Protein AF-A0AAV0WZZ6-F1 (afdb_monomer_lite)

Foldseek 3Di:
DDDDPDDDDDPPDDPPDDDPDDPVVQVVDPVSVVVVVVVVCVVCVVVVHDDDDDPPDCLLVQLVVQLVVVVPDVDGDRDDDDPVNVVCNVPVHDPPDDDDD

Sequence (101 aa):
MLLLINHYPWILIEETMDITISQESFLSNDKNKLRLISMLTGKLLKSGIYVLQAEDDADTLIVHTAIQKSNYNTKVVVIGEDVDLIILLLTLTPDDSQIFF

pLDDT: mean 85.56, std 16.25, range [35.69, 97.81]

Secondary structure (DSSP, 8-state):
--------S-----TT----S-HHHHHT-HHHHHHHHHHHHHHHHHTT------SS-HHHHHHHHHHHHHTTSS------S-HHHHHHHHHHS-TTS----

Radius of gyration: 18.46 Å; chains: 1; bounding box: 41×20×59 Å

Organism: NCBI:txid13131

Structure (mmCIF, N/CA/C/O backbone):
data_AF-A0AAV0WZZ6-F1
#
_entry.id   AF-A0AAV0WZZ6-F1
#
loop_
_atom_site.group_PDB
_atom_site.id
_atom_site.type_symbol
_atom_site.label_atom_id
_atom_site.label_alt_id
_atom_site.label_comp_id
_atom_site.label_asym_id
_atom_site.label_entity_id
_atom_site.label_seq_id
_atom_site.pdbx_PDB_ins_code
_atom_site.Cartn_x
_atom_site.Cartn_y
_atom_site.Cartn_z
_atom_site.occupancy
_atom_site.B_iso_or_equiv
_atom_site.auth_seq_id
_atom_site.auth_comp_id
_atom_site.auth_asym_id
_atom_site.auth_atom_id
_atom_site.pdbx_PDB_model_num
ATOM 1 N N . MET A 1 1 ? 9.609 -9.529 -38.107 1.00 35.69 1 MET A N 1
ATOM 2 C CA . MET A 1 1 ? 10.736 -8.581 -38.220 1.00 35.69 1 MET A CA 1
ATOM 3 C C . MET A 1 1 ? 11.399 -8.533 -36.855 1.00 35.69 1 MET A C 1
ATOM 5 O O . MET A 1 1 ? 10.808 -8.000 -35.930 1.00 35.69 1 MET A O 1
ATOM 9 N N . LEU A 1 2 ? 12.525 -9.233 -36.704 1.00 36.78 2 LEU A N 1
ATOM 10 C CA . LEU A 1 2 ? 13.291 -9.313 -35.457 1.00 36.78 2 LEU A CA 1
ATOM 11 C C . LEU A 1 2 ? 13.901 -7.939 -35.168 1.00 36.78 2 LEU A C 1
ATOM 13 O O . LEU A 1 2 ? 14.774 -7.502 -35.916 1.00 36.78 2 LEU A O 1
ATOM 17 N N . LEU A 1 3 ? 13.443 -7.256 -34.117 1.00 39.25 3 LEU A N 1
ATOM 18 C CA . LEU A 1 3 ? 14.148 -6.084 -33.612 1.00 39.25 3 LEU A CA 1
ATOM 19 C C . LEU A 1 3 ? 15.199 -6.533 -32.598 1.00 39.25 3 LEU A C 1
ATOM 21 O O . LEU A 1 3 ? 14.911 -7.110 -31.554 1.00 39.25 3 LEU A O 1
ATOM 25 N N . LEU A 1 4 ? 16.435 -6.295 -33.017 1.00 39.97 4 LEU A N 1
ATOM 26 C CA . LEU A 1 4 ? 17.698 -6.481 -32.327 1.00 39.97 4 LEU A CA 1
ATOM 27 C C . LEU A 1 4 ? 17.658 -5.942 -30.890 1.00 39.97 4 LEU A C 1
ATOM 29 O O . LEU A 1 4 ? 17.583 -4.735 -30.673 1.00 39.97 4 LEU A O 1
ATOM 33 N N . ILE A 1 5 ? 17.811 -6.840 -29.920 1.00 46.94 5 ILE A N 1
ATOM 34 C CA . ILE A 1 5 ? 18.219 -6.499 -28.556 1.00 46.94 5 ILE A CA 1
ATOM 35 C C . ILE A 1 5 ? 19.739 -6.307 -28.60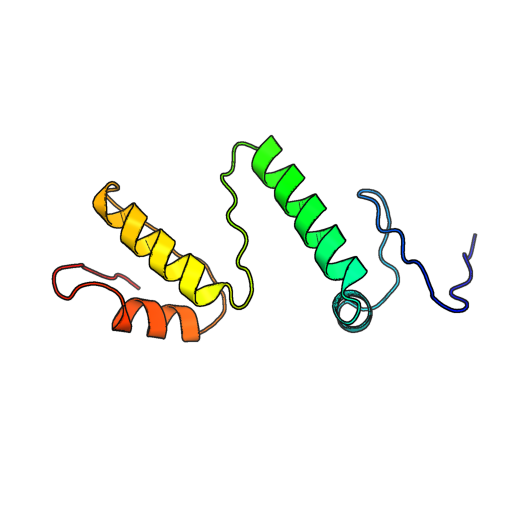2 1.00 46.94 5 ILE A C 1
ATOM 37 O O . ILE A 1 5 ? 20.496 -7.259 -28.450 1.00 46.94 5 ILE A O 1
ATOM 41 N N . ASN A 1 6 ? 20.195 -5.087 -28.883 1.00 39.03 6 ASN A N 1
ATOM 42 C CA . ASN A 1 6 ? 21.603 -4.712 -28.761 1.00 39.03 6 ASN A CA 1
ATOM 43 C C . ASN A 1 6 ? 21.724 -3.426 -27.931 1.00 39.03 6 ASN A C 1
ATOM 45 O O . ASN A 1 6 ? 21.265 -2.371 -28.352 1.00 39.03 6 ASN A O 1
ATOM 49 N N . HIS A 1 7 ? 22.372 -3.566 -26.768 1.00 41.88 7 HIS A N 1
ATOM 50 C CA . HIS A 1 7 ? 23.002 -2.538 -25.925 1.00 41.88 7 HIS A CA 1
ATOM 51 C C . HIS A 1 7 ? 22.143 -1.325 -25.473 1.00 41.88 7 HIS A C 1
ATOM 53 O O . HIS A 1 7 ? 21.954 -0.349 -26.189 1.00 41.88 7 HIS A O 1
ATOM 59 N N . TYR A 1 8 ? 21.686 -1.369 -24.211 1.00 56.66 8 TYR A N 1
ATOM 60 C CA . TYR A 1 8 ? 20.918 -0.335 -23.490 1.00 56.66 8 TYR A CA 1
ATOM 61 C C . TYR A 1 8 ? 21.518 1.083 -23.582 1.00 56.66 8 TYR A C 1
ATOM 63 O O . TYR A 1 8 ? 22.717 1.255 -23.353 1.00 56.66 8 TYR A O 1
ATOM 71 N N . PRO A 1 9 ? 20.678 2.123 -23.784 1.00 44.16 9 PRO A N 1
ATOM 72 C CA . PRO A 1 9 ? 20.424 3.010 -22.641 1.00 44.16 9 PRO A CA 1
ATOM 73 C C . PRO A 1 9 ? 18.990 3.555 -22.498 1.00 44.16 9 PRO A C 1
ATOM 75 O O . PRO A 1 9 ? 18.784 4.424 -21.656 1.00 44.16 9 PRO A O 1
ATOM 78 N N . TRP A 1 10 ? 17.985 3.096 -23.255 1.00 47.84 10 TRP A N 1
ATOM 79 C CA . TRP A 1 10 ? 16.625 3.654 -23.149 1.00 47.84 10 TRP A CA 1
ATOM 80 C C . TRP A 1 10 ? 15.555 2.633 -23.551 1.00 47.84 10 TRP A C 1
ATOM 82 O O . TRP A 1 10 ? 15.107 2.628 -24.693 1.00 47.84 10 TRP A O 1
ATOM 92 N N . ILE A 1 11 ? 15.103 1.784 -22.623 1.00 54.38 11 ILE A N 1
ATOM 93 C CA . ILE A 1 11 ? 13.835 1.073 -22.837 1.00 54.38 11 ILE A CA 1
ATOM 94 C C . ILE A 1 11 ? 12.724 2.119 -22.681 1.00 54.38 11 ILE A C 1
ATOM 96 O O . ILE A 1 11 ? 12.304 2.460 -21.576 1.00 54.38 11 ILE A O 1
ATOM 100 N N . LEU A 1 12 ? 12.319 2.728 -23.795 1.00 59.25 12 LEU A N 1
ATOM 101 C CA . LEU A 1 12 ? 11.030 3.404 -23.918 1.00 59.25 12 LEU A CA 1
ATOM 102 C C . LEU A 1 12 ? 9.973 2.317 -23.792 1.00 59.25 12 LEU A C 1
ATOM 104 O O . LEU A 1 12 ? 9.959 1.399 -24.594 1.00 59.25 12 LEU A O 1
ATOM 108 N N . ILE A 1 13 ? 9.197 2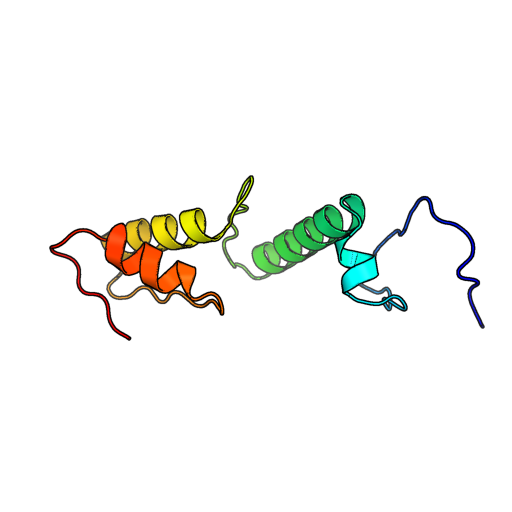.371 -22.714 1.00 64.94 13 ILE A N 1
ATOM 109 C CA . ILE A 1 13 ? 8.066 1.478 -22.483 1.00 64.94 13 ILE A CA 1
ATOM 110 C C . ILE A 1 13 ? 6.848 2.335 -22.745 1.00 64.94 13 ILE A C 1
ATOM 112 O O . ILE A 1 13 ? 6.642 3.339 -22.061 1.00 64.94 13 ILE A O 1
ATOM 116 N N . GLU A 1 14 ? 6.091 1.958 -23.762 1.00 68.50 14 GLU A N 1
ATOM 117 C CA . GLU A 1 14 ? 4.801 2.547 -24.078 1.00 68.50 14 GLU A CA 1
ATOM 118 C C . GLU A 1 14 ? 3.696 1.535 -23.783 1.00 68.50 14 GLU A C 1
ATOM 120 O O . GLU A 1 14 ? 3.930 0.331 -23.714 1.00 68.50 14 GLU A O 1
ATOM 125 N N . GLU A 1 15 ? 2.472 2.028 -23.607 1.00 68.88 15 GLU A N 1
ATOM 126 C CA . GLU A 1 15 ? 1.307 1.221 -23.222 1.00 68.88 15 GLU A CA 1
ATOM 127 C C . GLU A 1 15 ? 1.024 0.049 -24.170 1.00 68.88 15 GLU A C 1
ATOM 129 O O . GLU A 1 15 ? 0.444 -0.951 -23.759 1.00 68.88 15 GLU A O 1
ATOM 134 N N . T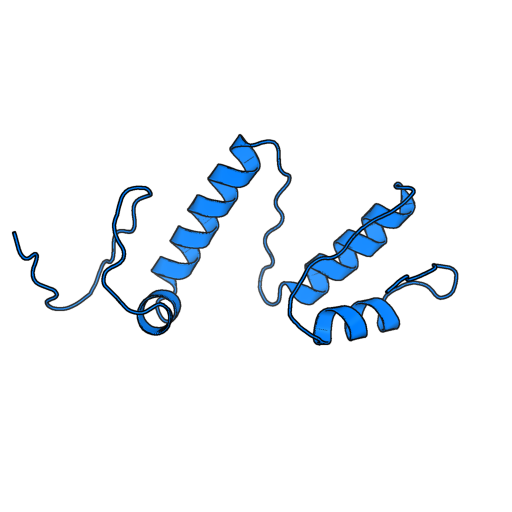HR A 1 16 ? 1.448 0.167 -25.425 1.00 74.44 16 THR A N 1
ATOM 135 C CA . THR A 1 16 ? 1.202 -0.807 -26.491 1.00 74.44 16 THR A CA 1
ATOM 136 C C . THR A 1 16 ? 2.412 -1.687 -26.805 1.00 74.44 16 THR A C 1
ATOM 138 O O . THR A 1 16 ? 2.386 -2.402 -27.803 1.00 74.44 16 THR A O 1
ATOM 141 N N . MET A 1 17 ? 3.501 -1.596 -26.035 1.00 78.12 17 MET A N 1
ATOM 142 C CA . MET A 1 17 ? 4.720 -2.360 -26.305 1.00 78.12 17 MET A CA 1
ATOM 143 C C . MET A 1 17 ? 4.698 -3.732 -25.639 1.00 78.12 17 MET A C 1
ATOM 145 O O . MET A 1 17 ? 4.489 -3.849 -24.433 1.00 78.12 17 MET A O 1
ATOM 149 N N . ASP A 1 18 ? 5.030 -4.758 -26.420 1.00 76.25 18 ASP A N 1
ATOM 150 C CA . ASP A 1 18 ? 5.312 -6.088 -25.892 1.00 76.25 18 ASP A CA 1
ATOM 151 C C . ASP A 1 18 ? 6.685 -6.092 -25.207 1.00 76.25 18 ASP A C 1
ATOM 153 O O . ASP A 1 18 ? 7.720 -5.822 -25.825 1.00 76.25 18 ASP A O 1
ATOM 157 N N . ILE A 1 19 ? 6.708 -6.409 -23.912 1.00 76.44 19 ILE A N 1
ATOM 158 C CA . ILE A 1 19 ? 7.951 -6.545 -23.150 1.00 76.44 19 ILE A CA 1
ATOM 159 C C . ILE A 1 19 ? 8.553 -7.916 -23.469 1.00 76.44 19 ILE A C 1
ATOM 161 O O . ILE A 1 19 ? 8.059 -8.947 -23.024 1.00 76.44 19 ILE A O 1
ATOM 165 N N . THR A 1 20 ? 9.642 -7.932 -24.239 1.00 83.31 20 THR A N 1
ATOM 166 C CA . THR A 1 20 ? 10.334 -9.170 -24.647 1.00 83.31 20 THR A CA 1
ATOM 167 C C . THR A 1 20 ? 11.450 -9.597 -23.687 1.00 83.31 20 THR A C 1
ATOM 169 O O . THR A 1 20 ? 12.153 -10.569 -23.959 1.00 83.31 20 THR A O 1
ATOM 172 N N . ILE A 1 21 ? 11.667 -8.848 -22.603 1.00 84.69 21 ILE A N 1
ATOM 173 C CA . ILE A 1 21 ? 12.665 -9.144 -21.565 1.00 84.69 21 ILE A CA 1
ATOM 174 C C . ILE A 1 21 ? 12.005 -9.773 -20.333 1.00 84.69 21 ILE A C 1
ATOM 176 O O . ILE A 1 21 ? 10.803 -9.622 -20.127 1.00 84.69 21 ILE A O 1
ATOM 180 N N . SER A 1 22 ? 12.784 -10.468 -19.49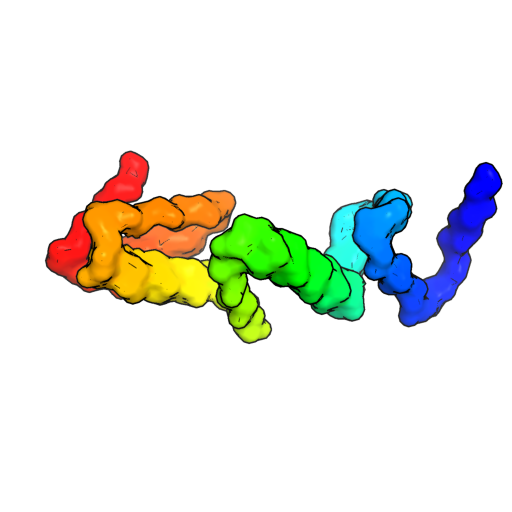8 1.00 89.56 22 SER A N 1
ATOM 181 C CA . SER A 1 22 ? 12.265 -11.030 -18.246 1.00 89.56 22 SER A CA 1
ATOM 182 C C . SER A 1 22 ? 11.816 -9.930 -17.279 1.00 89.56 22 SER A C 1
ATOM 184 O O . SER A 1 22 ? 12.366 -8.826 -17.275 1.00 89.56 22 SER A O 1
ATOM 186 N N . GLN A 1 23 ? 10.851 -10.252 -16.413 1.00 89.25 23 GLN A N 1
ATOM 187 C CA . GLN A 1 23 ? 10.374 -9.346 -15.362 1.00 89.25 23 GLN A CA 1
ATOM 188 C C . GLN A 1 23 ? 11.522 -8.842 -14.477 1.00 89.25 23 GLN A C 1
ATOM 190 O O . GLN A 1 23 ? 11.616 -7.648 -14.215 1.00 89.25 23 GLN A O 1
ATOM 195 N N . GLU A 1 24 ? 12.429 -9.729 -14.067 1.00 92.12 24 GLU A N 1
ATOM 196 C CA . GLU A 1 24 ? 13.603 -9.372 -13.265 1.00 92.12 24 GLU A CA 1
ATOM 197 C C . GLU A 1 24 ? 14.494 -8.344 -13.982 1.00 92.12 24 GLU A C 1
ATOM 199 O O . GLU A 1 24 ? 14.850 -7.312 -13.411 1.00 92.12 24 GLU A O 1
ATOM 204 N N . SER A 1 25 ? 14.792 -8.565 -15.269 1.00 87.25 25 SER A N 1
ATOM 205 C CA . SER A 1 25 ? 15.586 -7.624 -16.068 1.00 87.25 25 SER A CA 1
ATOM 206 C C . SER A 1 25 ? 14.865 -6.297 -16.301 1.00 87.25 25 SER A C 1
ATOM 208 O O . SER A 1 25 ? 15.515 -5.272 -16.502 1.00 87.25 25 SER A O 1
ATOM 210 N N . PHE A 1 26 ? 13.537 -6.306 -16.335 1.00 87.12 26 PHE A N 1
ATOM 211 C CA . PHE A 1 26 ? 12.740 -5.101 -16.494 1.00 87.12 26 PHE A CA 1
ATOM 212 C C . PHE A 1 26 ? 12.730 -4.268 -15.209 1.00 87.12 26 PHE A C 1
ATOM 214 O O . PHE A 1 26 ? 12.980 -3.061 -15.265 1.00 87.12 26 PHE A O 1
ATOM 221 N N . LEU A 1 27 ? 12.462 -4.910 -14.068 1.00 89.50 27 LEU A N 1
ATOM 222 C CA . LEU A 1 27 ? 12.309 -4.267 -12.761 1.00 89.50 27 LEU A CA 1
ATOM 223 C C . LEU A 1 27 ? 13.645 -3.858 -12.128 1.00 89.50 27 LEU A C 1
ATOM 225 O O . LEU A 1 27 ? 13.665 -2.957 -11.292 1.00 89.50 27 LEU A O 1
ATOM 229 N N . SER A 1 28 ? 14.768 -4.439 -12.553 1.00 90.19 28 SER A N 1
ATOM 230 C CA . SER A 1 28 ? 16.098 -3.984 -12.124 1.00 90.19 28 SER A CA 1
ATOM 231 C C . SER A 1 28 ? 16.454 -2.576 -12.627 1.00 90.19 28 SER A C 1
ATOM 233 O O . SER A 1 28 ? 17.383 -1.953 -12.119 1.00 90.19 28 SER A O 1
ATOM 235 N N . ASN A 1 29 ? 15.713 -2.040 -13.602 1.00 88.00 29 ASN A N 1
ATOM 236 C CA . ASN A 1 29 ? 15.923 -0.700 -14.137 1.00 88.00 29 ASN A CA 1
ATOM 237 C C . ASN A 1 29 ? 14.972 0.325 -13.494 1.00 88.00 29 ASN A C 1
ATOM 239 O O . ASN A 1 29 ? 13.757 0.286 -13.697 1.00 88.00 29 ASN A O 1
ATOM 243 N N . ASP A 1 30 ? 15.528 1.313 -12.791 1.00 89.25 30 ASP A N 1
ATOM 244 C CA . ASP A 1 30 ? 14.737 2.337 -12.093 1.00 89.25 30 ASP A CA 1
ATOM 245 C C . ASP A 1 30 ? 13.856 3.183 -13.020 1.00 89.25 30 ASP A C 1
ATOM 247 O O . ASP A 1 30 ? 12.717 3.500 -12.677 1.00 89.25 30 ASP A O 1
ATOM 251 N N . LYS A 1 31 ? 14.327 3.504 -14.232 1.00 86.38 31 LYS A N 1
ATOM 252 C CA . LYS A 1 31 ? 13.519 4.258 -15.204 1.00 86.38 31 LYS A CA 1
ATOM 253 C C . LYS A 1 31 ? 12.311 3.445 -15.665 1.00 86.38 31 LYS A C 1
ATOM 255 O O . LYS A 1 31 ? 11.245 4.023 -15.867 1.00 86.38 31 LYS A O 1
ATOM 260 N N . ASN A 1 32 ? 12.464 2.130 -15.816 1.00 86.62 32 ASN A N 1
ATOM 261 C CA . ASN A 1 32 ? 11.361 1.242 -16.183 1.00 86.62 32 ASN A CA 1
ATOM 262 C C . ASN A 1 32 ? 10.331 1.147 -15.059 1.00 86.62 32 ASN A C 1
ATOM 264 O O . ASN A 1 32 ? 9.140 1.301 -15.327 1.00 86.62 32 ASN A O 1
ATOM 268 N N . LYS A 1 33 ? 10.784 0.982 -13.808 1.00 88.44 33 LYS A N 1
ATOM 269 C CA . LYS A 1 33 ? 9.907 1.001 -12.626 1.00 88.44 33 LYS A CA 1
ATOM 270 C C . LYS A 1 33 ? 9.099 2.297 -12.548 1.00 88.44 33 LYS A C 1
ATOM 272 O O . LYS A 1 33 ? 7.875 2.248 -12.477 1.00 88.44 33 LYS A O 1
ATOM 277 N N . LEU A 1 34 ? 9.760 3.452 -12.650 1.00 89.38 34 LEU A N 1
ATOM 278 C CA . LEU A 1 34 ? 9.093 4.759 -12.589 1.00 89.38 34 LEU A CA 1
ATOM 279 C C . LEU A 1 34 ? 8.071 4.952 -13.716 1.00 89.38 34 LEU A C 1
ATOM 281 O O . LEU A 1 34 ? 6.977 5.468 -13.482 1.00 89.38 34 LEU A O 1
ATOM 285 N N . ARG A 1 35 ? 8.401 4.519 -14.937 1.00 88.25 35 ARG A N 1
ATOM 286 C CA . ARG A 1 35 ? 7.472 4.571 -16.076 1.00 88.25 35 ARG A CA 1
ATOM 287 C C . ARG A 1 35 ? 6.260 3.675 -15.856 1.00 88.25 35 ARG A C 1
ATOM 289 O O . ARG A 1 35 ? 5.140 4.139 -16.053 1.00 88.25 35 ARG A O 1
ATOM 296 N N . LEU A 1 36 ? 6.474 2.442 -15.396 1.00 90.00 36 LEU A N 1
ATOM 297 C CA . LEU A 1 36 ? 5.393 1.512 -15.077 1.00 90.00 36 LEU A CA 1
ATOM 298 C C . LEU A 1 36 ? 4.459 2.094 -14.006 1.00 90.00 36 LEU A C 1
ATOM 300 O O . LEU A 1 36 ? 3.248 2.119 -14.214 1.00 90.00 36 LEU A O 1
ATOM 304 N N . ILE A 1 37 ? 5.014 2.635 -12.915 1.00 92.25 37 ILE A N 1
ATOM 305 C CA . ILE A 1 37 ? 4.241 3.294 -11.851 1.00 92.25 37 ILE A CA 1
ATOM 306 C C . ILE A 1 37 ? 3.420 4.454 -12.426 1.00 92.25 37 ILE A C 1
ATOM 308 O O . ILE A 1 37 ? 2.215 4.522 -12.205 1.00 92.25 37 ILE A O 1
ATOM 312 N N . SER A 1 38 ? 4.032 5.336 -13.222 1.00 92.19 38 SER A N 1
ATOM 313 C CA . SER A 1 38 ? 3.333 6.478 -13.825 1.00 92.19 38 SER A CA 1
ATOM 314 C C . SER A 1 38 ? 2.171 6.048 -14.731 1.00 92.19 38 SER A C 1
ATOM 316 O O . SER A 1 38 ? 1.076 6.615 -14.651 1.00 92.19 38 SER A O 1
ATOM 318 N N . MET A 1 39 ? 2.376 5.015 -15.553 1.00 91.56 39 MET A N 1
ATOM 319 C CA . MET A 1 39 ? 1.344 4.471 -16.439 1.00 91.56 39 MET A CA 1
ATOM 320 C C . MET A 1 39 ? 0.184 3.848 -15.655 1.00 91.56 39 MET A C 1
ATOM 322 O O . MET A 1 39 ? -0.979 4.132 -15.958 1.00 91.56 39 MET A O 1
ATOM 326 N N . LEU A 1 40 ? 0.482 3.036 -14.636 1.00 93.12 40 LEU A N 1
ATOM 327 C CA . LEU A 1 40 ? -0.530 2.418 -13.775 1.00 93.12 40 LEU A CA 1
ATOM 328 C C . LEU A 1 40 ? -1.331 3.476 -13.016 1.00 93.12 40 LEU A C 1
ATOM 330 O O . LEU A 1 40 ? -2.561 3.464 -13.077 1.00 93.12 40 LEU A O 1
ATOM 334 N N . THR A 1 41 ? -0.652 4.444 -12.398 1.00 95.31 41 THR A N 1
ATOM 335 C CA . THR A 1 41 ? -1.285 5.581 -11.721 1.00 95.31 41 THR A CA 1
ATOM 336 C C . THR A 1 41 ? -2.229 6.322 -12.663 1.00 95.31 41 THR A C 1
ATOM 338 O O . THR A 1 41 ? -3.393 6.544 -12.329 1.00 95.31 41 THR A O 1
ATOM 341 N N . GLY A 1 42 ? -1.778 6.639 -13.881 1.00 94.69 42 GLY A N 1
ATOM 342 C CA . GLY A 1 42 ? -2.610 7.299 -14.884 1.00 94.69 42 GLY A CA 1
ATOM 343 C C . GLY A 1 42 ? -3.859 6.494 -15.262 1.00 94.69 42 GLY A C 1
ATOM 344 O O . GLY A 1 42 ? -4.941 7.071 -15.380 1.00 94.69 42 GLY A O 1
ATOM 345 N N . LYS A 1 43 ? -3.744 5.171 -15.430 1.00 94.38 43 LYS A N 1
ATOM 346 C CA . LYS A 1 43 ? -4.882 4.291 -15.758 1.00 94.38 43 LYS A CA 1
ATOM 347 C C . LYS A 1 43 ? -5.887 4.165 -14.616 1.00 94.38 43 LYS A C 1
ATOM 349 O O . LYS A 1 43 ? -7.093 4.243 -14.859 1.00 94.38 43 LYS A O 1
ATOM 354 N N . LEU A 1 44 ? -5.402 3.983 -13.390 1.00 96.62 44 LEU A N 1
ATOM 355 C CA . LEU A 1 44 ? -6.244 3.853 -12.202 1.00 96.62 44 LEU A CA 1
ATOM 356 C C . LEU A 1 44 ? -7.024 5.147 -11.949 1.00 96.62 44 LEU A C 1
ATOM 358 O O . LEU A 1 44 ? -8.250 5.108 -11.850 1.00 96.62 44 LEU A O 1
ATOM 362 N N . LEU A 1 45 ? -6.344 6.298 -11.989 1.00 97.50 45 LEU A N 1
ATOM 363 C CA . LEU A 1 45 ? -6.988 7.605 -11.840 1.00 97.50 45 LEU A CA 1
ATOM 364 C C . LEU A 1 45 ? -8.035 7.858 -12.934 1.00 97.50 45 LEU A C 1
ATOM 366 O O . LEU A 1 45 ? -9.145 8.294 -12.631 1.00 97.50 45 LEU A O 1
ATOM 370 N N . LYS A 1 46 ? -7.733 7.525 -14.199 1.00 97.19 46 LYS A N 1
ATOM 371 C CA . LYS A 1 46 ? -8.708 7.610 -15.307 1.00 97.19 46 LYS A CA 1
ATOM 372 C C . LYS A 1 46 ? -9.925 6.703 -15.109 1.00 97.19 46 LYS A C 1
ATOM 374 O O . LYS A 1 46 ? -10.996 7.019 -15.616 1.00 97.19 46 LYS A O 1
ATOM 379 N N . SER A 1 47 ? -9.769 5.607 -14.372 1.00 97.81 47 SER A N 1
ATOM 380 C CA . SER A 1 47 ? -10.852 4.677 -14.031 1.00 97.81 47 SER A CA 1
ATOM 381 C C . SER A 1 47 ? -11.626 5.097 -12.772 1.00 97.81 47 SER A C 1
ATOM 383 O O . SER A 1 47 ? -12.476 4.348 -12.301 1.00 97.81 47 SER A O 1
ATOM 385 N N . GLY A 1 48 ? -11.337 6.278 -12.211 1.00 97.69 48 GLY A N 1
ATOM 386 C CA . GLY A 1 48 ? -11.971 6.782 -10.990 1.00 97.69 48 GLY A CA 1
ATOM 387 C C . GLY A 1 48 ? -11.441 6.150 -9.700 1.00 97.69 48 GLY A C 1
ATOM 388 O O . GLY A 1 48 ? -12.043 6.330 -8.643 1.00 97.69 48 GLY A O 1
ATOM 389 N N . ILE A 1 49 ? -10.327 5.417 -9.768 1.00 97.12 49 ILE A N 1
ATOM 390 C CA . ILE A 1 49 ? -9.687 4.799 -8.606 1.00 97.12 49 ILE A CA 1
ATOM 391 C C . ILE A 1 49 ? -8.694 5.798 -8.014 1.00 97.12 49 ILE A C 1
ATOM 393 O O . ILE A 1 49 ? -7.828 6.318 -8.715 1.00 97.12 49 ILE A O 1
ATOM 397 N N . TYR A 1 50 ? -8.813 6.062 -6.714 1.00 96.31 50 TYR A N 1
ATOM 398 C CA . TYR A 1 50 ? -7.855 6.894 -5.992 1.00 96.31 50 TYR A CA 1
ATOM 399 C C . TYR A 1 50 ? -6.518 6.164 -5.841 1.00 96.31 50 TYR A C 1
ATOM 401 O O . TYR A 1 50 ? -6.493 4.989 -5.481 1.00 96.31 50 TYR A O 1
ATOM 409 N N . VAL A 1 51 ? -5.415 6.868 -6.096 1.00 96.62 51 VAL A N 1
ATOM 410 C CA . VAL A 1 51 ? -4.061 6.309 -6.044 1.00 96.62 51 VAL A CA 1
ATOM 411 C C . VAL A 1 51 ? -3.218 7.103 -5.059 1.00 96.62 51 VAL A C 1
ATOM 413 O O . VAL A 1 51 ? -3.201 8.333 -5.097 1.00 96.62 51 VAL A O 1
ATOM 416 N N . LEU A 1 52 ? -2.492 6.378 -4.214 1.00 96.56 52 LEU A N 1
ATOM 417 C CA . LEU A 1 52 ? -1.408 6.884 -3.383 1.00 96.56 52 LEU A CA 1
ATOM 418 C C . LEU A 1 52 ? -0.118 6.181 -3.805 1.00 96.56 52 LEU A C 1
ATOM 420 O O . LEU A 1 52 ? -0.145 4.996 -4.128 1.00 96.56 52 LEU A O 1
ATOM 424 N N . GLN A 1 53 ? 0.997 6.906 -3.804 1.00 94.56 53 GLN A N 1
ATOM 425 C CA . GLN A 1 53 ? 2.314 6.354 -4.101 1.00 94.56 53 GLN A CA 1
ATOM 426 C C . GLN A 1 53 ? 3.192 6.483 -2.856 1.00 94.56 53 GLN A C 1
ATOM 428 O O . GLN A 1 53 ? 3.340 7.586 -2.330 1.00 94.56 53 GLN A O 1
ATOM 433 N N . ALA A 1 54 ? 3.754 5.365 -2.397 1.00 94.44 54 ALA A N 1
ATOM 434 C CA . ALA A 1 54 ? 4.744 5.358 -1.327 1.00 94.44 54 ALA A CA 1
ATOM 435 C C . ALA A 1 54 ? 6.089 5.892 -1.833 1.00 94.44 54 ALA A C 1
ATOM 437 O O . ALA A 1 54 ? 6.442 5.707 -3.000 1.00 94.44 54 ALA A O 1
ATOM 438 N N . GLU A 1 55 ? 6.816 6.582 -0.957 1.00 90.44 55 GLU A N 1
ATOM 439 C CA . GLU A 1 55 ? 8.180 7.039 -1.244 1.00 90.44 55 GLU A CA 1
ATOM 440 C C . GLU A 1 55 ? 9.181 5.876 -1.201 1.00 90.44 55 GLU A C 1
ATOM 442 O O . GLU A 1 55 ? 10.115 5.845 -1.999 1.00 90.44 55 GLU A O 1
ATOM 447 N N . ASP A 1 56 ? 8.940 4.914 -0.311 1.00 87.62 56 ASP A N 1
ATOM 448 C CA . ASP A 1 56 ? 9.763 3.725 -0.113 1.00 87.62 56 ASP A CA 1
ATOM 449 C C . ASP A 1 56 ? 8.848 2.488 -0.038 1.00 87.62 56 ASP A C 1
ATOM 451 O O . ASP A 1 56 ? 8.136 2.194 -1.001 1.00 87.62 56 ASP A O 1
ATOM 455 N N . ASP A 1 57 ? 8.792 1.805 1.105 1.00 89.25 57 ASP A N 1
ATOM 456 C CA . ASP A 1 57 ? 7.920 0.654 1.312 1.00 89.25 57 ASP A CA 1
ATOM 457 C C . ASP A 1 57 ? 6.423 1.029 1.307 1.00 89.25 57 ASP A C 1
ATOM 459 O O . ASP A 1 57 ? 5.975 1.978 1.964 1.00 89.25 57 ASP A O 1
ATOM 463 N N . ALA A 1 58 ? 5.639 0.261 0.551 1.00 93.38 58 ALA A N 1
ATOM 464 C CA . ALA A 1 58 ? 4.207 0.466 0.397 1.00 93.38 58 ALA A CA 1
ATOM 465 C C . ALA A 1 58 ? 3.405 -0.068 1.587 1.00 93.38 58 ALA A C 1
ATOM 467 O O . ALA A 1 58 ? 2.310 0.446 1.838 1.00 93.38 58 ALA A O 1
ATOM 468 N N . ASP A 1 59 ? 3.933 -1.040 2.332 1.00 95.25 59 ASP A N 1
ATOM 469 C CA . ASP A 1 59 ? 3.167 -1.760 3.349 1.00 95.25 59 ASP A CA 1
ATOM 470 C C . ASP A 1 59 ? 2.661 -0.829 4.451 1.00 95.25 59 ASP A C 1
ATOM 472 O O . ASP A 1 59 ? 1.471 -0.805 4.785 1.00 95.25 59 ASP A O 1
ATOM 476 N N . THR A 1 60 ? 3.544 0.033 4.957 1.00 94.25 60 THR A N 1
ATOM 477 C CA . THR A 1 60 ? 3.183 1.027 5.977 1.00 94.25 60 THR A CA 1
ATOM 478 C C . THR A 1 60 ? 2.127 2.012 5.470 1.00 94.25 60 THR A C 1
ATOM 480 O O . THR A 1 60 ? 1.166 2.314 6.183 1.00 94.25 60 THR A O 1
ATOM 483 N N . LEU A 1 61 ? 2.244 2.476 4.220 1.00 96.50 61 LEU A N 1
ATOM 484 C CA . LEU A 1 61 ? 1.273 3.386 3.616 1.00 96.50 61 LEU A CA 1
ATOM 485 C C . LEU A 1 61 ? -0.092 2.712 3.440 1.00 96.50 61 LEU A C 1
ATOM 487 O O . LEU A 1 61 ? -1.119 3.338 3.722 1.00 96.50 61 LEU A O 1
ATOM 491 N N . ILE A 1 62 ? -0.118 1.450 3.009 1.00 96.56 62 ILE A N 1
ATOM 492 C CA . ILE A 1 62 ? -1.342 0.655 2.865 1.00 96.56 62 ILE A CA 1
ATOM 493 C C . ILE A 1 62 ? -2.039 0.525 4.223 1.00 96.56 62 ILE A C 1
ATOM 495 O O . ILE A 1 62 ? -3.224 0.854 4.334 1.00 96.56 62 ILE A O 1
ATOM 499 N N . VAL A 1 63 ? -1.309 0.118 5.265 1.00 95.81 63 VAL A N 1
ATOM 500 C CA . VAL A 1 63 ? -1.867 -0.098 6.609 1.00 95.81 63 VAL A CA 1
ATOM 501 C C . VAL A 1 63 ? -2.373 1.201 7.229 1.00 95.81 63 VAL A C 1
ATOM 503 O O . VAL A 1 63 ? -3.519 1.261 7.683 1.00 95.81 63 VAL A O 1
ATOM 506 N N . HIS A 1 64 ? -1.586 2.277 7.184 1.00 95.94 64 HIS A N 1
ATOM 507 C CA . HIS A 1 64 ? -2.030 3.574 7.694 1.00 95.94 64 HIS A CA 1
ATOM 508 C C . HIS A 1 64 ? -3.253 4.099 6.943 1.00 95.94 64 HIS A C 1
ATOM 510 O O . HIS A 1 64 ? -4.189 4.601 7.570 1.00 95.94 64 HIS A O 1
ATOM 516 N N . THR A 1 65 ? -3.291 3.936 5.619 1.00 96.88 65 THR A N 1
ATOM 517 C CA . THR A 1 65 ? -4.461 4.317 4.821 1.00 96.88 65 THR A CA 1
ATOM 518 C C . THR A 1 65 ? -5.683 3.496 5.226 1.00 96.88 65 THR A C 1
ATOM 520 O O . THR A 1 65 ? -6.771 4.057 5.366 1.00 96.88 65 THR A O 1
ATOM 523 N N . ALA A 1 66 ? -5.528 2.191 5.457 1.00 96.19 66 ALA A N 1
ATOM 524 C CA . ALA A 1 66 ? -6.626 1.323 5.867 1.00 96.19 66 ALA A CA 1
ATOM 525 C C . ALA A 1 66 ? -7.223 1.745 7.219 1.00 96.19 66 ALA A C 1
ATOM 527 O O . ALA A 1 66 ? -8.440 1.921 7.312 1.00 96.19 66 ALA A O 1
ATOM 528 N N . ILE A 1 67 ? -6.371 2.002 8.218 1.00 95.50 67 ILE A N 1
ATOM 529 C CA . ILE A 1 67 ? -6.771 2.477 9.555 1.00 95.50 67 ILE A CA 1
ATOM 530 C C . ILE A 1 67 ? -7.443 3.856 9.467 1.00 95.50 67 ILE A C 1
ATOM 532 O O . ILE A 1 67 ? -8.491 4.106 10.060 1.00 95.50 67 ILE A O 1
ATOM 536 N N . GLN A 1 68 ? -6.891 4.778 8.678 1.00 95.81 68 GLN A N 1
ATOM 537 C CA . GLN A 1 68 ? -7.520 6.086 8.481 1.00 95.81 68 GLN A CA 1
ATOM 538 C C . GLN A 1 68 ? -8.898 5.966 7.823 1.00 95.81 68 GLN A C 1
ATOM 540 O O . GLN A 1 68 ? -9.821 6.703 8.172 1.00 95.81 68 GLN A O 1
ATOM 545 N N . LYS A 1 69 ? -9.057 5.048 6.864 1.00 95.69 69 LYS A N 1
ATOM 546 C CA . LYS A 1 69 ? -10.335 4.818 6.184 1.00 95.69 69 LYS A CA 1
ATOM 547 C C . LYS A 1 69 ? -11.342 4.098 7.076 1.00 95.69 69 LYS A C 1
ATOM 549 O O . LYS A 1 69 ? -12.529 4.391 6.931 1.00 95.69 69 LYS A O 1
ATOM 554 N N . SER A 1 70 ? -10.926 3.227 7.996 1.00 94.38 70 SER A N 1
ATOM 555 C CA . SER A 1 70 ? -11.856 2.533 8.901 1.00 94.38 70 SER A CA 1
ATOM 556 C C . SER A 1 70 ? -12.548 3.487 9.873 1.00 94.38 70 SER A C 1
ATOM 558 O O . SER A 1 70 ? -13.680 3.231 10.262 1.00 94.38 70 SER A O 1
ATOM 560 N N . ASN A 1 71 ? -11.949 4.645 10.167 1.00 92.06 71 ASN A N 1
ATOM 561 C CA . ASN A 1 71 ? -12.578 5.682 10.995 1.00 92.06 71 ASN A CA 1
ATOM 562 C C . ASN A 1 71 ? -13.875 6.256 10.396 1.00 92.06 71 ASN A C 1
ATOM 564 O O . ASN A 1 71 ? -14.690 6.825 11.118 1.00 92.06 71 ASN A O 1
ATOM 568 N N . TYR A 1 72 ? -14.061 6.141 9.078 1.00 94.00 72 TYR A N 1
ATOM 569 C CA . TYR A 1 72 ? -15.194 6.743 8.365 1.00 94.00 72 TYR A CA 1
ATOM 570 C C . TYR A 1 72 ? -16.005 5.739 7.543 1.00 94.00 72 TYR A C 1
ATOM 572 O O . TYR A 1 72 ? -17.028 6.107 6.969 1.00 94.00 72 TYR A O 1
ATOM 580 N N . ASN A 1 73 ? -15.558 4.485 7.458 1.00 90.81 73 ASN A N 1
ATOM 581 C CA . ASN A 1 73 ? -16.203 3.439 6.672 1.00 90.81 73 ASN A CA 1
ATOM 582 C C . ASN A 1 73 ? -16.564 2.259 7.567 1.00 90.81 73 ASN A C 1
ATOM 584 O O . ASN A 1 73 ? -15.797 1.875 8.441 1.00 90.81 73 ASN A O 1
ATOM 588 N N . THR A 1 74 ? -17.705 1.628 7.295 1.00 87.38 74 THR A N 1
ATOM 589 C CA . THR A 1 74 ? -18.165 0.456 8.056 1.00 87.38 74 THR A CA 1
ATOM 590 C C . THR A 1 74 ? -17.259 -0.761 7.885 1.00 87.38 74 THR A C 1
ATOM 592 O O . THR A 1 74 ? -17.207 -1.611 8.769 1.00 87.38 74 THR A O 1
ATOM 595 N N . LYS A 1 75 ? -16.560 -0.867 6.748 1.00 92.38 75 LYS A N 1
ATOM 596 C CA . LYS A 1 75 ? -15.602 -1.935 6.467 1.00 92.38 75 LYS A CA 1
ATOM 597 C C . LYS A 1 75 ? -14.523 -1.443 5.508 1.00 92.38 75 LYS A C 1
ATOM 599 O O . LYS A 1 75 ? -14.830 -0.814 4.497 1.00 92.38 75 LYS A O 1
ATOM 604 N N . VAL A 1 76 ? -13.276 -1.789 5.807 1.00 95.38 76 VAL A N 1
ATOM 605 C CA . VAL A 1 76 ? -12.123 -1.620 4.917 1.00 95.38 76 VAL A CA 1
ATOM 606 C C . VAL A 1 76 ? -11.525 -2.996 4.661 1.00 95.38 76 VAL A C 1
ATOM 608 O O . VAL A 1 76 ? -11.488 -3.832 5.561 1.00 95.38 76 VAL A O 1
ATOM 611 N N . VAL A 1 77 ? -11.109 -3.248 3.422 1.00 95.69 77 VAL A N 1
ATOM 612 C CA . VAL A 1 77 ? -10.455 -4.497 3.023 1.00 95.69 77 VAL A CA 1
ATOM 613 C C . VAL A 1 77 ? -9.060 -4.151 2.531 1.00 95.69 77 VAL A C 1
ATOM 615 O O . VAL A 1 77 ? -8.913 -3.309 1.646 1.00 95.69 77 VAL A O 1
ATOM 618 N N . VAL A 1 78 ? -8.058 -4.800 3.117 1.00 95.31 78 VAL A N 1
ATOM 619 C CA . VAL A 1 78 ? -6.667 -4.741 2.667 1.00 95.31 78 VAL A CA 1
ATOM 6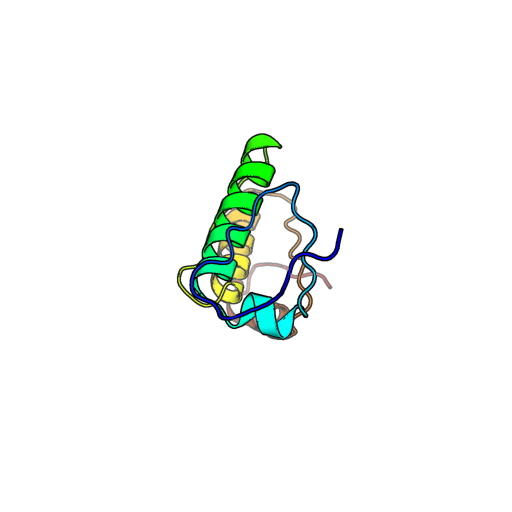20 C C . VAL A 1 78 ? -6.387 -6.002 1.862 1.00 95.31 78 VAL A C 1
ATOM 622 O O . VAL A 1 78 ? -6.760 -7.096 2.281 1.00 95.31 78 VAL A O 1
ATOM 625 N N . ILE A 1 79 ? -5.779 -5.838 0.691 1.00 94.00 79 ILE A N 1
ATOM 626 C CA . ILE A 1 79 ? -5.407 -6.935 -0.203 1.00 94.00 79 ILE A CA 1
ATOM 627 C C . ILE A 1 79 ? -3.919 -6.785 -0.498 1.00 94.00 79 ILE A C 1
ATOM 629 O O . ILE A 1 79 ? -3.498 -5.740 -0.991 1.00 94.00 79 ILE A O 1
ATOM 633 N N . GLY A 1 80 ? -3.153 -7.828 -0.210 1.00 92.62 80 GLY A N 1
ATOM 634 C CA . GLY A 1 80 ? -1.739 -7.948 -0.538 1.00 92.62 80 GLY A CA 1
ATOM 635 C C . GLY A 1 80 ? -1.268 -9.380 -0.296 1.00 92.62 80 GLY A C 1
ATOM 636 O O . GLY A 1 80 ? -1.970 -10.157 0.354 1.00 92.62 80 GLY A O 1
ATOM 637 N N . GLU A 1 81 ? -0.129 -9.740 -0.880 1.00 92.25 81 GLU A N 1
ATOM 638 C CA . GLU A 1 81 ? 0.436 -11.095 -0.784 1.00 92.25 81 GLU A CA 1
ATOM 639 C C . GLU A 1 81 ? 1.401 -11.236 0.403 1.00 92.25 81 GLU A C 1
ATOM 641 O O . GLU A 1 81 ? 1.572 -12.336 0.931 1.00 92.25 81 GLU A O 1
ATOM 646 N N . ASP A 1 82 ? 1.998 -10.127 0.844 1.00 91.38 82 ASP A N 1
ATOM 647 C CA . ASP A 1 82 ? 3.044 -10.107 1.861 1.00 91.38 82 ASP A CA 1
ATOM 648 C C . ASP A 1 82 ? 2.508 -10.351 3.279 1.00 91.38 82 ASP A C 1
ATOM 650 O O . ASP A 1 82 ? 1.506 -9.780 3.719 1.00 91.38 82 ASP A O 1
ATOM 654 N N . VAL A 1 83 ? 3.219 -11.195 4.034 1.00 91.69 83 VAL A N 1
ATOM 655 C CA . VAL A 1 83 ? 2.887 -11.517 5.435 1.00 91.69 83 VAL A CA 1
ATOM 656 C C . VAL A 1 83 ? 3.130 -10.316 6.355 1.00 91.69 83 VAL A C 1
ATOM 658 O O . VAL A 1 83 ? 2.489 -10.186 7.398 1.00 91.69 83 VAL A O 1
ATOM 661 N N . ASP A 1 84 ? 4.004 -9.396 5.967 1.00 93.31 84 ASP A N 1
ATOM 662 C CA . ASP A 1 84 ? 4.299 -8.220 6.779 1.00 93.31 84 ASP A CA 1
ATOM 663 C C . ASP A 1 84 ? 3.080 -7.288 6.884 1.00 93.31 84 ASP A C 1
ATOM 665 O O . ASP A 1 84 ? 2.872 -6.672 7.929 1.00 93.31 84 ASP A O 1
ATOM 669 N N . LEU A 1 85 ? 2.162 -7.304 5.907 1.00 94.31 85 LEU A N 1
ATOM 670 C CA . LEU A 1 85 ? 0.905 -6.549 5.970 1.00 94.31 85 LEU A CA 1
ATOM 671 C C . LEU A 1 85 ? 0.011 -6.966 7.142 1.00 94.31 85 LEU A C 1
ATOM 673 O O . LEU A 1 85 ? -0.551 -6.105 7.822 1.00 94.31 85 LEU A O 1
ATOM 677 N N . ILE A 1 86 ? -0.128 -8.271 7.413 1.00 93.19 86 ILE A N 1
ATOM 678 C CA . ILE A 1 86 ? -0.941 -8.739 8.548 1.00 93.19 86 ILE A CA 1
ATOM 679 C C . ILE A 1 86 ? -0.265 -8.406 9.882 1.00 93.19 86 ILE A C 1
ATOM 681 O O . ILE A 1 86 ? -0.944 -8.016 10.833 1.00 93.19 86 ILE A O 1
ATOM 685 N N . ILE A 1 87 ? 1.066 -8.493 9.947 1.00 94.62 87 ILE A N 1
ATOM 686 C CA . ILE A 1 87 ? 1.836 -8.124 11.142 1.00 94.62 87 ILE A CA 1
ATOM 687 C C . ILE A 1 87 ? 1.690 -6.622 11.416 1.00 94.62 87 ILE A C 1
ATOM 689 O O . ILE A 1 87 ? 1.416 -6.218 12.548 1.00 94.62 87 ILE A O 1
ATOM 693 N N . LEU A 1 88 ? 1.808 -5.785 10.387 1.00 95.88 88 LEU A N 1
ATOM 694 C CA . LEU A 1 88 ? 1.635 -4.339 10.494 1.00 95.88 88 LEU A CA 1
ATOM 695 C C . LEU A 1 88 ? 0.198 -3.963 10.876 1.00 95.88 88 LEU A C 1
ATOM 697 O O . LEU A 1 88 ? 0.006 -3.106 11.736 1.00 95.88 88 LEU A O 1
ATOM 701 N N . LEU A 1 89 ? -0.819 -4.635 10.326 1.00 95.31 89 LEU A N 1
ATOM 702 C CA . LEU A 1 89 ? -2.213 -4.420 10.735 1.00 95.31 89 LEU A CA 1
ATOM 703 C C . LEU A 1 89 ? -2.426 -4.744 12.214 1.00 95.31 89 LEU A C 1
ATOM 705 O O . LEU A 1 89 ? -3.020 -3.938 12.924 1.00 95.31 89 LEU A O 1
ATOM 709 N N . LEU A 1 90 ? -1.923 -5.885 12.688 1.00 94.31 90 LEU A N 1
ATOM 710 C CA . LEU A 1 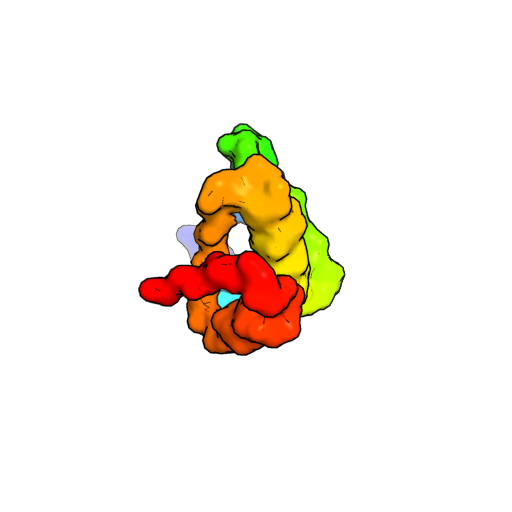90 ? -2.053 -6.291 14.091 1.00 94.31 90 LEU A CA 1
ATOM 711 C C . LEU A 1 90 ? -1.310 -5.363 15.059 1.00 94.31 90 LEU A C 1
ATOM 713 O O . LEU A 1 90 ? -1.718 -5.239 16.208 1.00 94.31 90 LEU A O 1
ATOM 717 N N . THR A 1 91 ? -0.217 -4.740 14.619 1.00 95.25 91 THR A N 1
ATOM 718 C CA . THR A 1 91 ? 0.638 -3.915 15.487 1.00 95.25 91 THR A CA 1
ATOM 719 C C . THR A 1 91 ? 0.275 -2.433 15.481 1.00 95.25 91 THR A C 1
ATOM 721 O O . THR A 1 91 ? 0.492 -1.761 16.487 1.00 95.25 91 THR A O 1
ATOM 724 N N . LEU A 1 92 ? -0.253 -1.907 14.372 1.00 95.69 92 LEU A N 1
ATOM 725 C CA . LEU A 1 92 ? -0.527 -0.473 14.201 1.00 95.69 92 LEU A CA 1
ATOM 726 C C . LEU A 1 92 ? -2.004 -0.103 14.369 1.00 95.69 92 LEU A C 1
ATOM 728 O O . LEU A 1 92 ? -2.321 1.077 14.534 1.00 95.69 92 LEU A O 1
ATOM 732 N N . THR A 1 93 ? -2.910 -1.077 14.301 1.00 94.50 93 THR A N 1
ATOM 733 C CA . THR A 1 93 ? -4.342 -0.837 14.504 1.00 94.50 93 THR A CA 1
ATOM 734 C C . THR A 1 93 ? -4.629 -0.584 15.990 1.00 94.50 93 THR A C 1
ATOM 736 O O . THR A 1 93 ? -4.124 -1.329 16.826 1.00 94.50 93 THR A O 1
ATOM 739 N N . PRO A 1 94 ? -5.437 0.435 16.344 1.00 91.56 94 PRO A N 1
ATOM 740 C CA . PRO A 1 94 ? -5.818 0.693 17.733 1.00 91.56 94 PRO A CA 1
ATOM 741 C C . PRO A 1 94 ? -6.503 -0.504 18.411 1.00 91.56 94 PRO A C 1
ATOM 743 O O . PRO A 1 94 ? -7.288 -1.208 17.779 1.00 91.56 94 PRO A O 1
ATOM 746 N N . ASP A 1 95 ? -6.267 -0.686 19.713 1.00 89.81 95 ASP A N 1
ATOM 747 C CA . ASP A 1 95 ? -6.768 -1.832 20.496 1.00 89.81 95 ASP A CA 1
ATOM 748 C C . ASP A 1 95 ? -8.305 -1.959 20.527 1.00 89.81 95 ASP A C 1
ATOM 750 O O . ASP A 1 95 ? -8.845 -3.036 20.781 1.00 89.81 95 ASP A O 1
ATOM 754 N N . ASP A 1 96 ? -9.027 -0.861 20.300 1.00 89.06 96 ASP A N 1
ATOM 755 C CA . ASP A 1 96 ? -10.492 -0.815 20.268 1.00 89.06 96 ASP A CA 1
ATOM 756 C C . ASP A 1 96 ? -11.086 -1.148 18.888 1.00 89.06 96 ASP A C 1
ATOM 758 O O . ASP A 1 96 ? -12.309 -1.229 18.735 1.00 89.06 96 ASP A O 1
ATOM 762 N N . SER A 1 97 ? -10.236 -1.376 17.886 1.00 89.12 97 SER A N 1
ATOM 763 C CA . SER A 1 97 ? -10.634 -1.712 16.523 1.00 89.12 97 SER A CA 1
ATOM 764 C C . SER A 1 97 ? -10.629 -3.225 16.290 1.00 89.12 97 SER A C 1
ATOM 766 O O . SER A 1 97 ? -9.787 -3.967 16.788 1.00 89.12 97 SER A O 1
ATOM 768 N N . GLN A 1 98 ? -11.587 -3.706 15.497 1.00 90.00 98 GLN A N 1
ATOM 769 C CA . GLN A 1 98 ? -11.703 -5.125 15.158 1.00 90.00 98 GLN A CA 1
ATOM 770 C C . GLN A 1 98 ? -11.043 -5.423 13.810 1.00 90.00 98 GLN A C 1
ATOM 772 O O . GLN A 1 98 ? -11.362 -4.788 12.804 1.00 90.00 98 GLN A O 1
ATOM 777 N N . ILE A 1 99 ? -10.180 -6.439 13.782 1.00 91.81 99 ILE A N 1
ATOM 778 C CA . ILE A 1 99 ? -9.573 -6.981 12.562 1.00 91.81 99 ILE A CA 1
ATOM 779 C C . ILE A 1 99 ? -10.185 -8.360 12.284 1.00 91.81 99 ILE A C 1
ATOM 781 O O . ILE A 1 99 ? -10.338 -9.171 13.196 1.00 91.81 99 ILE A O 1
ATOM 785 N N . PHE A 1 100 ? -10.535 -8.622 11.022 1.00 90.56 100 PHE A N 1
ATOM 786 C CA . PHE A 1 100 ? -11.098 -9.893 10.557 1.00 90.56 100 PHE A CA 1
ATOM 787 C C . PHE A 1 100 ? -10.177 -10.518 9.502 1.00 90.56 100 PHE A C 1
ATOM 789 O O . PHE A 1 100 ? -9.669 -9.789 8.648 1.00 90.56 100 PHE A O 1
ATOM 796 N N . PHE A 1 101 ? -10.013 -11.845 9.549 1.00 84.25 101 PHE A N 1
ATOM 797 C CA . PHE A 1 101 ? -9.188 -12.644 8.633 1.00 84.25 101 PHE A CA 1
ATOM 798 C C . PHE A 1 101 ? -10.041 -13.649 7.860 1.00 84.25 101 PHE A C 1
ATOM 800 O O . PHE A 1 101 ? -10.961 -14.230 8.484 1.00 84.25 101 PHE A O 1
#